Protein AF-A0A7W1FEJ4-F1 (afdb_monomer_lite)

Foldseek 3Di:
DVVVVVVVVVVVVVPDDPDDDDQVPDEAEAEALFDQCPVVDPCSVVVVVVVVVVVVVCVVVVGHYHYDHDPCVPRPDD

Radius of gyration: 18.48 Å; chains: 1; bounding box: 54×25×37 Å

Secondary structure (DSSP, 8-state):
-HHHHHHHHHHHHHTS-SSPPPGGG--EEEE---GGGGTT-TTHHHHHHHHHHHHHHHHHTT--EEEE-S-HHHH---

Structure (mmCIF, N/CA/C/O backbone):
data_AF-A0A7W1FEJ4-F1
#
_entry.id   AF-A0A7W1FEJ4-F1
#
loop_
_atom_site.group_PDB
_atom_site.id
_atom_site.type_symbol
_atom_site.label_atom_id
_atom_site.label_alt_id
_atom_site.label_comp_id
_atom_site.label_asym_id
_atom_site.label_entity_id
_atom_site.label_seq_id
_atom_site.pdbx_PDB_ins_code
_atom_site.Cartn_x
_atom_site.Cartn_y
_atom_site.Cartn_z
_atom_site.occupancy
_atom_site.B_iso_or_equiv
_atom_site.auth_seq_id
_atom_site.auth_comp_id
_atom_site.auth_asym_id
_atom_site.auth_atom_id
_atom_site.pdbx_PDB_model_num
ATOM 1 N N . MET A 1 1 ? -38.865 -11.466 18.921 1.00 61.91 1 MET A N 1
ATOM 2 C CA . MET A 1 1 ? -38.212 -10.626 17.886 1.00 61.91 1 MET A CA 1
ATOM 3 C C . MET A 1 1 ? -36.776 -10.249 18.258 1.00 61.91 1 MET A C 1
ATOM 5 O O . MET A 1 1 ? -35.910 -10.233 17.397 1.00 61.91 1 MET A O 1
ATOM 9 N N . GLU A 1 2 ? -36.497 -9.991 19.535 1.00 70.81 2 GLU A N 1
ATOM 10 C CA . GLU A 1 2 ? -35.170 -9.594 20.032 1.00 70.81 2 GLU A CA 1
ATOM 11 C C . GLU A 1 2 ? -34.146 -10.745 20.060 1.00 70.81 2 GLU A C 1
ATOM 13 O O . GLU A 1 2 ? -33.005 -10.585 19.634 1.00 70.81 2 GLU A O 1
ATOM 18 N N . GLN A 1 3 ? -34.593 -11.952 20.420 1.00 70.38 3 GLN A N 1
ATOM 19 C CA . GLN A 1 3 ? -33.738 -13.143 20.454 1.00 70.38 3 GLN A CA 1
ATOM 20 C C . GLN A 1 3 ? -33.215 -13.558 19.069 1.00 70.38 3 GLN A C 1
ATOM 22 O O . GLN A 1 3 ? -32.072 -13.995 18.946 1.00 70.38 3 GLN A O 1
ATOM 27 N N . SER A 1 4 ? -33.997 -13.359 17.997 1.00 71.44 4 SER A N 1
ATOM 28 C CA . SER A 1 4 ? -33.512 -13.650 16.641 1.00 71.44 4 SER A CA 1
ATOM 29 C C . SER A 1 4 ? -32.503 -12.609 16.150 1.00 71.44 4 SER A C 1
ATOM 31 O O . SER A 1 4 ? -31.567 -12.974 15.444 1.00 71.44 4 SER A O 1
ATOM 33 N N . LYS A 1 5 ? -32.608 -11.339 16.580 1.00 74.00 5 LYS A N 1
ATOM 34 C CA . LYS A 1 5 ? -31.585 -10.309 16.315 1.00 74.00 5 LYS A CA 1
ATOM 35 C C . LYS A 1 5 ? -30.261 -10.640 17.004 1.00 74.00 5 LYS A C 1
ATOM 37 O O . LYS A 1 5 ? -29.216 -10.562 16.360 1.00 74.00 5 LYS A O 1
ATOM 42 N N . ILE A 1 6 ? -30.304 -11.062 18.270 1.00 72.06 6 ILE A N 1
ATOM 43 C CA . ILE A 1 6 ? -29.111 -11.462 19.035 1.00 72.06 6 ILE A CA 1
ATOM 44 C C . ILE A 1 6 ? -28.451 -12.693 18.402 1.00 72.06 6 ILE A C 1
ATOM 46 O O . ILE A 1 6 ? -27.234 -12.716 18.219 1.00 72.06 6 ILE A O 1
ATOM 50 N N . GLN A 1 7 ? -29.242 -13.690 18.000 1.00 70.56 7 GLN A N 1
ATOM 51 C CA . GLN A 1 7 ? -28.723 -14.886 17.337 1.00 70.56 7 GLN A CA 1
ATOM 52 C C . GLN A 1 7 ? -28.097 -14.564 15.971 1.00 70.56 7 GLN A C 1
ATOM 54 O O . GLN A 1 7 ? -27.033 -15.087 15.635 1.00 70.56 7 GLN A O 1
ATOM 59 N N . ASN A 1 8 ? -28.711 -13.659 15.205 1.00 69.19 8 ASN A N 1
ATOM 60 C CA . ASN A 1 8 ? -28.201 -13.239 13.903 1.00 69.19 8 ASN A CA 1
ATOM 61 C C . ASN A 1 8 ? -26.892 -12.441 14.045 1.00 69.19 8 ASN A C 1
ATOM 63 O O . ASN A 1 8 ? -25.938 -12.693 13.309 1.00 69.19 8 ASN A O 1
ATOM 67 N N . LEU A 1 9 ? -26.793 -11.570 15.058 1.00 68.94 9 LEU A N 1
ATOM 68 C CA . LEU A 1 9 ? -25.563 -10.846 15.391 1.00 68.94 9 LEU A CA 1
ATOM 69 C C . LEU A 1 9 ? -24.435 -11.804 15.804 1.00 68.94 9 LEU A C 1
ATOM 71 O O . LEU A 1 9 ? -23.324 -11.693 15.292 1.00 68.94 9 LEU A O 1
ATOM 75 N N . LYS A 1 10 ? -24.729 -12.800 16.651 1.00 63.38 10 LYS A N 1
ATOM 76 C CA . LYS A 1 10 ? -23.772 -13.856 17.028 1.00 63.38 10 LYS A CA 1
ATOM 77 C C . LYS A 1 10 ? -23.306 -14.676 15.822 1.00 63.38 10 LYS A C 1
ATOM 79 O O . LYS A 1 10 ? 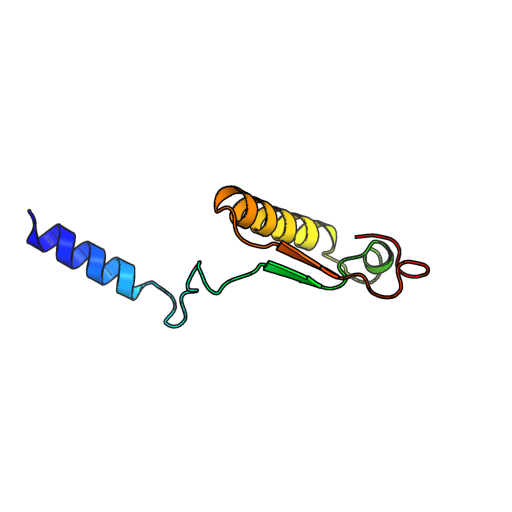-22.125 -15.002 15.738 1.00 63.38 10 LYS A O 1
ATOM 84 N N . SER A 1 11 ? -24.192 -14.971 14.868 1.00 65.88 11 SER A N 1
ATOM 85 C CA . SER A 1 11 ? -23.822 -15.663 13.623 1.00 65.88 11 SER A CA 1
ATOM 86 C C . SER A 1 11 ? -22.930 -14.804 12.717 1.00 65.88 11 SER A C 1
ATOM 88 O O . SER A 1 11 ? -21.951 -15.305 12.173 1.00 65.88 11 SER A O 1
ATOM 90 N N . LYS A 1 12 ? -23.197 -13.491 12.639 1.00 60.91 12 LYS A N 1
ATOM 91 C CA . LYS A 1 12 ? -22.370 -12.521 11.909 1.00 60.91 12 LYS A CA 1
ATOM 92 C C . LYS A 1 12 ? -20.977 -12.402 12.517 1.00 60.91 12 LYS A C 1
ATOM 94 O O . LYS A 1 12 ? -20.001 -12.400 11.779 1.00 60.91 12 LYS A O 1
ATOM 99 N N . ILE A 1 13 ? -20.884 -12.382 13.849 1.00 62.56 13 ILE A N 1
ATOM 100 C CA . ILE A 1 13 ? -19.610 -12.408 14.582 1.00 62.56 13 ILE A CA 1
ATOM 101 C C . ILE A 1 13 ? -18.850 -13.714 14.309 1.00 62.56 13 ILE A C 1
ATOM 103 O O . ILE A 1 13 ? -17.634 -13.688 14.159 1.00 62.56 13 ILE A O 1
ATOM 107 N N . LYS A 1 14 ? -19.554 -14.843 14.153 1.00 60.94 14 LYS A N 1
ATOM 108 C CA . LYS A 1 14 ? -18.961 -16.148 13.813 1.00 60.94 14 LYS A CA 1
ATOM 109 C C . LYS A 1 14 ? -18.387 -16.218 12.384 1.00 60.94 14 LYS A C 1
ATOM 111 O O . LYS A 1 14 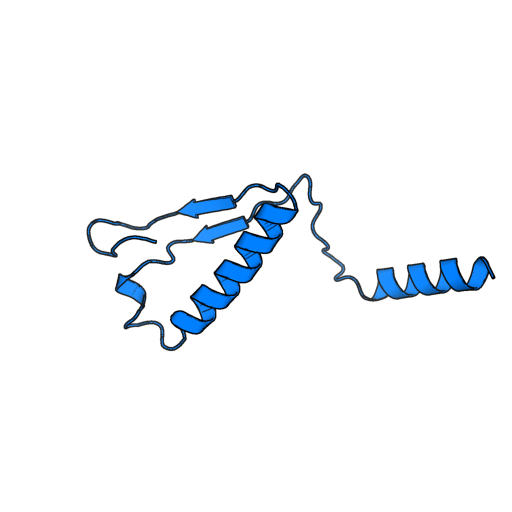? -17.572 -17.093 12.120 1.00 60.94 14 LYS A O 1
ATOM 116 N N . MET A 1 15 ? -18.790 -15.316 11.482 1.00 71.00 15 MET A N 1
ATOM 117 C CA . MET A 1 15 ? -18.212 -15.179 10.132 1.00 71.00 15 MET A CA 1
ATOM 118 C C . MET A 1 15 ? -17.007 -14.232 10.079 1.00 71.00 15 MET A C 1
ATOM 120 O O . MET A 1 15 ? -16.329 -14.165 9.054 1.00 71.00 15 MET A O 1
ATOM 124 N N . LEU A 1 16 ? -16.746 -13.471 11.144 1.00 75.62 16 LEU A N 1
ATOM 125 C CA . LEU A 1 16 ? -15.581 -12.599 11.190 1.00 75.62 16 LEU A CA 1
ATOM 126 C C . LEU A 1 16 ? -14.332 -13.458 11.348 1.00 75.62 16 LEU A C 1
ATOM 128 O O . LEU A 1 16 ? -14.296 -14.407 12.131 1.00 75.62 16 LEU A O 1
ATOM 132 N N . HIS A 1 17 ? -13.294 -13.107 10.595 1.00 83.44 17 HIS A N 1
ATOM 133 C CA . HIS A 1 17 ? -11.988 -13.716 10.775 1.00 83.44 17 HIS A CA 1
ATOM 134 C C . HIS A 1 17 ? -11.555 -13.537 12.246 1.00 83.44 17 HIS A C 1
ATOM 136 O O . HIS A 1 17 ? -11.709 -12.436 12.783 1.00 83.44 17 HIS A O 1
ATOM 142 N N . PRO A 1 18 ? -10.989 -14.566 12.909 1.00 84.31 18 PRO A N 1
ATOM 143 C CA . PRO A 1 18 ? -10.629 -14.510 14.332 1.00 84.31 18 PRO A CA 1
ATOM 144 C C . PRO A 1 18 ? -9.638 -13.387 14.674 1.00 84.31 18 PRO A C 1
ATOM 146 O O . PRO A 1 18 ? -9.512 -13.000 15.831 1.00 84.31 18 PRO A O 1
ATOM 149 N N . LYS A 1 19 ? -8.947 -12.848 13.664 1.00 86.31 19 LYS A N 1
ATOM 150 C CA . LYS A 1 19 ? -8.112 -11.647 13.756 1.00 86.31 19 LYS A CA 1
ATOM 151 C C . LYS A 1 19 ? -8.754 -10.495 12.988 1.00 86.31 19 LYS A C 1
ATOM 153 O O . LYS A 1 19 ? -8.271 -10.129 11.918 1.00 86.31 19 LYS A O 1
ATOM 158 N N . ILE A 1 20 ? -9.873 -9.983 13.485 1.00 91.06 20 ILE A N 1
ATOM 159 C CA . ILE A 1 20 ? -10.429 -8.725 12.984 1.00 91.06 20 ILE A CA 1
ATOM 160 C C . ILE A 1 20 ? -9.537 -7.561 13.432 1.00 91.06 20 ILE A C 1
ATOM 162 O O . ILE A 1 20 ? -9.000 -7.584 14.539 1.00 91.06 20 ILE A O 1
ATOM 166 N N . LEU A 1 21 ? -9.344 -6.568 12.565 1.00 91.75 21 LEU A N 1
ATOM 167 C CA . LEU A 1 21 ? -8.520 -5.403 12.882 1.00 91.75 21 LEU A CA 1
ATOM 168 C C . LEU A 1 21 ? -9.272 -4.444 13.813 1.00 91.75 21 LEU A C 1
ATOM 170 O O . LEU A 1 21 ? -10.440 -4.130 13.581 1.00 91.75 21 LEU A O 1
ATOM 174 N N . ASP A 1 22 ? -8.579 -3.958 14.841 1.00 93.12 22 ASP A N 1
ATOM 175 C CA . ASP A 1 22 ? -9.011 -2.814 15.642 1.00 93.12 22 ASP A CA 1
ATOM 176 C C . ASP A 1 22 ? -8.693 -1.535 14.861 1.00 93.12 22 ASP A C 1
ATOM 178 O O . ASP A 1 22 ? -7.530 -1.268 14.552 1.00 93.12 22 ASP A O 1
ATOM 182 N N . LYS A 1 23 ? -9.727 -0.757 14.519 1.00 93.06 23 LYS A N 1
ATOM 183 C CA . LYS A 1 23 ? -9.583 0.441 13.681 1.00 93.06 23 LYS A CA 1
ATOM 184 C C . LYS A 1 23 ? -8.659 1.488 14.305 1.00 93.06 23 LYS A C 1
ATOM 186 O O . LYS A 1 23 ? -7.953 2.165 13.573 1.00 93.06 23 LYS A O 1
ATOM 191 N N . GLU A 1 24 ? -8.611 1.571 15.636 1.00 94.88 24 GLU A N 1
ATOM 192 C CA . GLU A 1 24 ? -7.758 2.530 16.357 1.00 94.88 24 GLU A CA 1
ATOM 193 C C . GLU A 1 24 ? -6.281 2.100 16.383 1.00 94.88 24 GLU A C 1
ATOM 195 O O . GLU A 1 24 ? -5.411 2.855 16.812 1.00 94.88 24 GLU A O 1
ATOM 200 N N . LYS A 1 25 ? -5.984 0.872 15.937 1.00 95.88 25 LYS A N 1
ATOM 201 C CA . LYS A 1 25 ? -4.638 0.276 15.923 1.00 95.88 25 LYS A CA 1
ATOM 202 C C . LYS A 1 25 ? -4.226 -0.196 14.530 1.00 95.88 25 LYS A C 1
ATOM 204 O O . LYS A 1 25 ? -3.298 -0.994 14.402 1.00 95.88 25 LYS A O 1
ATOM 209 N N . ALA A 1 26 ? -4.926 0.258 13.493 1.00 96.75 26 ALA A N 1
ATOM 210 C CA . ALA A 1 26 ? -4.701 -0.151 12.116 1.00 96.75 26 ALA A CA 1
ATOM 211 C C . ALA A 1 26 ? -4.220 1.024 11.257 1.00 96.75 26 ALA A C 1
ATOM 213 O O . ALA A 1 26 ? -4.669 2.157 11.407 1.00 96.75 26 ALA A O 1
ATOM 214 N N . ALA A 1 27 ? -3.339 0.719 10.309 1.00 98.00 27 ALA A N 1
A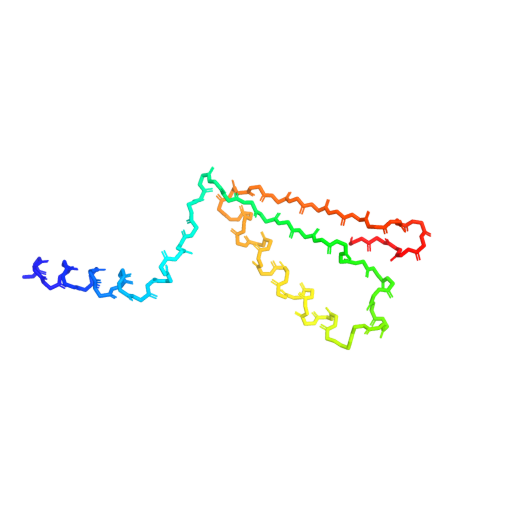TOM 215 C CA . ALA A 1 27 ? -2.904 1.618 9.248 1.00 98.00 27 ALA A CA 1
ATOM 216 C C . ALA A 1 27 ? -2.770 0.822 7.944 1.00 98.00 27 ALA A C 1
ATOM 218 O O . ALA A 1 27 ? -2.481 -0.379 7.974 1.00 98.00 27 ALA A O 1
ATOM 219 N N . LEU A 1 28 ? -2.973 1.485 6.807 1.00 98.50 28 LEU A N 1
ATOM 220 C CA . LEU A 1 28 ? -2.668 0.925 5.493 1.00 98.50 28 LEU A CA 1
ATOM 221 C C . LEU A 1 28 ? -1.250 1.338 5.114 1.00 98.50 28 LEU A C 1
ATOM 223 O O . LEU A 1 28 ? -0.957 2.528 5.072 1.00 98.50 28 LEU A O 1
ATOM 227 N N . VAL A 1 29 ? -0.389 0.370 4.805 1.00 98.50 29 VAL A N 1
ATOM 228 C CA . VAL A 1 29 ? 0.956 0.635 4.284 1.00 98.50 29 VAL A CA 1
ATOM 229 C C . VAL A 1 29 ? 1.030 0.137 2.845 1.00 98.50 29 VAL A C 1
ATOM 231 O O . VAL A 1 29 ? 0.823 -1.049 2.590 1.00 98.50 29 VAL A O 1
ATOM 234 N N . ILE A 1 30 ? 1.304 1.043 1.909 1.00 98.31 30 ILE A N 1
ATOM 235 C CA . ILE A 1 30 ? 1.574 0.726 0.504 1.00 98.31 30 ILE A CA 1
ATOM 236 C C . ILE A 1 30 ? 3.087 0.704 0.344 1.00 98.31 30 ILE A C 1
ATOM 238 O O . ILE A 1 30 ? 3.738 1.741 0.459 1.00 98.31 30 ILE A O 1
ATOM 242 N N . VAL A 1 31 ? 3.626 -0.493 0.128 1.00 98.19 31 VAL A N 1
ATOM 243 C CA . VAL A 1 31 ? 5.068 -0.724 0.091 1.00 98.19 31 VAL A CA 1
ATOM 244 C C . VAL A 1 31 ? 5.540 -0.747 -1.355 1.00 98.19 31 VAL A C 1
ATOM 246 O O . VAL A 1 31 ? 5.185 -1.662 -2.095 1.00 98.19 31 VAL A O 1
ATOM 249 N N . ASP A 1 32 ? 6.323 0.262 -1.731 1.00 97.31 32 ASP A N 1
ATOM 250 C CA . ASP A 1 32 ? 7.157 0.308 -2.936 1.00 97.31 32 ASP A CA 1
ATOM 251 C C . ASP A 1 32 ? 6.411 -0.073 -4.229 1.00 97.31 32 ASP A C 1
ATOM 253 O O . ASP A 1 32 ? 6.920 -0.794 -5.082 1.00 97.31 32 ASP A O 1
ATOM 257 N N . PHE A 1 33 ? 5.171 0.390 -4.402 1.00 97.94 33 PHE A N 1
ATOM 258 C CA . PHE A 1 33 ? 4.382 0.086 -5.599 1.00 97.94 33 PHE A CA 1
ATOM 259 C C . PHE A 1 33 ? 4.632 1.124 -6.702 1.00 97.94 33 PHE A C 1
ATOM 261 O O . PHE A 1 33 ? 3.838 2.034 -6.903 1.00 97.94 33 PHE A O 1
ATOM 268 N N . GLN A 1 34 ? 5.759 0.991 -7.403 1.00 98.19 34 GLN A N 1
ATOM 269 C CA . GLN A 1 34 ? 6.295 2.021 -8.304 1.00 98.19 34 GLN A CA 1
ATOM 270 C C . GLN A 1 34 ? 6.263 1.659 -9.799 1.00 98.19 34 GLN A C 1
ATOM 272 O O . GLN A 1 34 ? 6.152 0.496 -10.195 1.00 98.19 34 GLN A O 1
ATOM 277 N N . GLU A 1 35 ? 6.411 2.680 -10.648 1.00 97.50 35 GLU A N 1
ATOM 278 C CA . GLU A 1 35 ? 6.309 2.596 -12.113 1.00 97.50 35 GLU A CA 1
ATOM 279 C C . GLU A 1 35 ? 7.201 1.540 -12.774 1.00 97.50 35 GLU A C 1
ATOM 281 O O . GLU A 1 35 ? 6.756 0.870 -13.712 1.00 97.50 35 GLU A O 1
ATOM 286 N N . ALA A 1 36 ? 8.441 1.368 -12.303 1.00 97.31 36 ALA A N 1
ATOM 287 C CA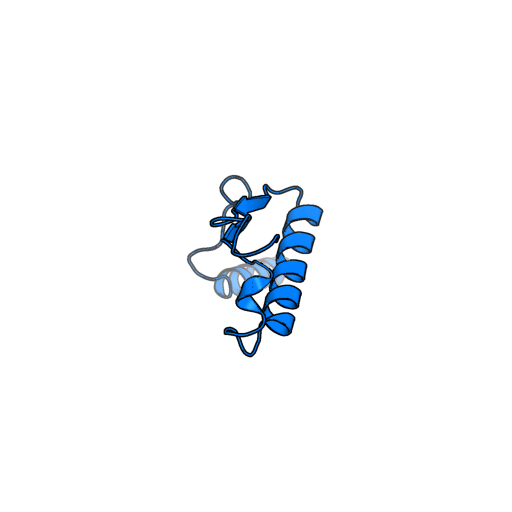 . ALA A 1 36 ? 9.378 0.406 -12.883 1.00 97.31 36 ALA A CA 1
ATOM 288 C C . ALA A 1 36 ? 8.887 -1.045 -12.769 1.00 97.31 36 ALA A C 1
ATOM 290 O O . ALA A 1 36 ? 9.315 -1.902 -13.543 1.00 97.31 36 ALA A O 1
ATOM 291 N N . PHE A 1 37 ? 7.947 -1.328 -11.861 1.00 97.00 37 PHE A N 1
ATOM 292 C CA . PHE A 1 37 ? 7.385 -2.663 -11.692 1.00 97.00 37 PHE A CA 1
ATOM 293 C C . PHE A 1 37 ? 6.287 -3.015 -12.699 1.00 97.00 37 PHE A C 1
ATOM 295 O O . PHE A 1 37 ? 5.878 -4.173 -12.754 1.00 97.00 37 PHE A O 1
ATOM 302 N N . ARG A 1 38 ? 5.853 -2.077 -13.554 1.00 96.19 38 ARG A N 1
ATOM 303 C CA . ARG A 1 38 ? 4.856 -2.351 -14.606 1.00 96.19 38 ARG A CA 1
ATOM 304 C C . ARG A 1 38 ? 5.263 -3.469 -15.564 1.00 96.19 38 ARG A C 1
ATOM 306 O O . ARG A 1 38 ? 4.395 -4.178 -16.052 1.00 96.19 38 ARG A O 1
ATOM 313 N N . SER A 1 39 ? 6.560 -3.596 -15.846 1.00 95.38 39 SER A N 1
ATOM 314 C CA . SER A 1 39 ? 7.100 -4.627 -16.738 1.00 95.38 39 SER A CA 1
ATOM 315 C C . SER A 1 39 ? 7.254 -5.995 -16.048 1.00 95.38 39 SER A C 1
ATOM 317 O O . SER A 1 39 ? 6.705 -6.971 -16.552 1.00 95.38 39 SER A O 1
ATOM 319 N N . PRO A 1 40 ? 7.934 -6.111 -14.887 1.00 96.56 40 PRO A N 1
ATOM 320 C CA . PRO A 1 40 ? 8.125 -7.408 -14.230 1.00 96.56 40 PRO A CA 1
ATOM 321 C C . PRO A 1 40 ? 6.878 -7.960 -13.514 1.00 96.56 40 PRO A C 1
ATOM 323 O O . PRO A 1 40 ? 6.863 -9.141 -13.172 1.00 96.56 40 PRO A O 1
ATOM 326 N N . ILE A 1 41 ? 5.844 -7.147 -13.257 1.00 95.69 41 ILE A N 1
ATOM 327 C CA . ILE A 1 41 ? 4.597 -7.586 -12.615 1.00 95.69 41 ILE A CA 1
ATOM 328 C C . ILE A 1 41 ? 3.479 -7.673 -13.657 1.00 95.69 41 ILE A C 1
ATOM 330 O O . ILE A 1 41 ? 2.873 -6.665 -14.015 1.00 95.69 41 ILE A O 1
ATOM 334 N N . ASN A 1 42 ? 3.142 -8.895 -14.075 1.00 96.50 42 ASN A N 1
ATOM 335 C CA . ASN A 1 42 ? 2.107 -9.149 -15.088 1.00 96.50 42 ASN A CA 1
ATOM 336 C C . ASN A 1 42 ? 0.746 -8.504 -14.750 1.00 96.50 42 ASN A C 1
ATOM 338 O O . ASN A 1 42 ? 0.104 -7.913 -15.613 1.00 96.50 42 ASN A O 1
ATOM 342 N N . ASP A 1 43 ? 0.332 -8.554 -13.480 1.00 96.94 43 ASP A N 1
ATOM 343 C CA . ASP A 1 43 ? -0.981 -8.069 -13.031 1.00 96.94 43 ASP A CA 1
ATOM 344 C C . ASP A 1 43 ? -0.938 -6.656 -12.422 1.00 96.94 43 ASP A C 1
ATOM 346 O O . ASP A 1 43 ? -1.806 -6.290 -11.622 1.00 96.94 43 ASP A O 1
ATOM 350 N N . PHE A 1 44 ? 0.060 -5.837 -12.779 1.00 97.38 44 PHE A N 1
ATOM 351 C CA . PHE A 1 44 ? 0.299 -4.527 -12.159 1.00 97.38 44 PHE A CA 1
ATOM 352 C C . PHE A 1 44 ? -0.966 -3.657 -12.105 1.00 97.38 44 PHE A C 1
ATOM 354 O O . PHE A 1 44 ? -1.328 -3.143 -11.048 1.00 97.38 44 PHE A O 1
ATOM 361 N N . ALA A 1 45 ? -1.694 -3.533 -13.219 1.00 97.06 45 ALA A N 1
ATOM 362 C CA . ALA A 1 45 ? -2.910 -2.719 -13.279 1.00 97.06 45 ALA A CA 1
ATOM 363 C C . ALA A 1 45 ? -4.027 -3.249 -12.360 1.00 97.06 45 ALA A C 1
ATOM 365 O O . ALA A 1 45 ? -4.757 -2.472 -11.736 1.00 97.06 45 ALA A O 1
ATOM 366 N N . GLN A 1 46 ? -4.152 -4.573 -12.237 1.00 98.31 46 GLN A N 1
ATOM 367 C CA . GLN A 1 46 ? -5.140 -5.172 -11.347 1.00 98.31 46 GLN A CA 1
ATOM 368 C C . GLN A 1 46 ? -4.760 -4.955 -9.877 1.00 98.31 46 GLN A C 1
ATOM 370 O O . GLN A 1 46 ? -5.630 -4.635 -9.064 1.00 98.31 46 GLN A O 1
ATOM 375 N N . ILE A 1 47 ? -3.475 -5.071 -9.537 1.00 98.00 47 ILE A N 1
ATOM 376 C CA . ILE A 1 47 ? -2.967 -4.776 -8.193 1.00 98.00 47 ILE A CA 1
ATOM 377 C C . ILE A 1 47 ? -3.193 -3.297 -7.855 1.00 98.00 47 ILE A C 1
ATOM 379 O O . ILE A 1 47 ? -3.759 -3.007 -6.803 1.00 98.00 47 ILE A O 1
ATOM 383 N N . ALA A 1 48 ? -2.878 -2.377 -8.771 1.00 97.94 48 ALA A N 1
ATOM 384 C CA . ALA A 1 48 ? -3.132 -0.943 -8.609 1.00 97.94 48 ALA A CA 1
ATOM 385 C C . ALA A 1 48 ? -4.617 -0.651 -8.317 1.00 97.94 48 ALA A C 1
ATOM 387 O O . ALA A 1 48 ? -4.949 0.115 -7.410 1.00 97.94 48 ALA A O 1
ATOM 388 N N . SER A 1 49 ? -5.529 -1.318 -9.034 1.00 98.38 49 SER A N 1
ATOM 389 C CA . SER A 1 49 ? -6.974 -1.203 -8.799 1.00 98.38 49 SER A CA 1
ATOM 390 C C . SER A 1 49 ? -7.378 -1.679 -7.395 1.00 98.38 49 SER A C 1
ATOM 392 O O . SER A 1 49 ? -8.142 -1.005 -6.699 1.00 98.38 49 SER A O 1
ATOM 394 N N . ARG A 1 50 ? -6.816 -2.799 -6.923 1.00 98.38 50 ARG A N 1
ATOM 395 C CA . ARG A 1 50 ? -7.066 -3.323 -5.567 1.00 98.38 50 ARG A CA 1
ATOM 396 C C . ARG A 1 50 ? -6.499 -2.408 -4.480 1.00 98.38 50 ARG A C 1
ATOM 398 O O . ARG A 1 50 ? -7.193 -2.149 -3.497 1.00 98.38 50 ARG A O 1
ATOM 405 N N . ILE A 1 51 ? -5.295 -1.866 -4.678 1.00 98.31 51 ILE A N 1
ATOM 406 C CA . ILE A 1 51 ? -4.701 -0.856 -3.790 1.00 98.31 51 ILE A CA 1
ATOM 407 C C . ILE A 1 51 ? -5.623 0.366 -3.710 1.00 98.31 51 ILE A C 1
ATOM 409 O O . ILE A 1 51 ? -5.950 0.813 -2.614 1.00 98.31 51 ILE A O 1
ATOM 413 N N . SER A 1 52 ? -6.134 0.849 -4.847 1.00 98.31 52 SER A N 1
ATOM 414 C CA . SER A 1 52 ? -7.072 1.979 -4.890 1.00 98.31 52 SER A CA 1
ATOM 415 C C . SER A 1 52 ? -8.356 1.718 -4.089 1.00 98.31 52 SER A C 1
ATOM 417 O O . SER A 1 52 ? -8.854 2.614 -3.407 1.00 98.31 52 SER A O 1
ATOM 419 N N . ILE A 1 53 ? -8.891 0.490 -4.108 1.00 98.62 53 ILE A N 1
ATOM 420 C CA . ILE A 1 53 ? -10.038 0.110 -3.265 1.00 98.62 53 ILE A CA 1
ATOM 421 C C . ILE A 1 53 ? -9.682 0.221 -1.776 1.00 98.62 53 ILE A C 1
ATOM 423 O O . ILE A 1 53 ? -10.450 0.821 -1.022 1.00 98.62 53 ILE A O 1
ATOM 427 N N . ALA A 1 54 ? -8.526 -0.304 -1.358 1.00 98.31 54 ALA A N 1
ATOM 428 C CA . ALA A 1 54 ? -8.077 -0.221 0.032 1.00 98.31 54 ALA A CA 1
ATOM 429 C C . ALA A 1 54 ? -7.861 1.236 0.479 1.00 98.31 54 ALA A C 1
ATOM 431 O O . ALA A 1 54 ? -8.362 1.627 1.533 1.00 98.31 54 ALA A O 1
ATOM 432 N N . VAL A 1 55 ? -7.204 2.053 -0.353 1.00 98.50 55 VAL A N 1
ATOM 433 C CA . VAL A 1 55 ? -6.991 3.491 -0.111 1.00 98.50 55 VAL A CA 1
ATOM 434 C C . VAL A 1 55 ? -8.316 4.210 0.101 1.00 98.50 55 VAL A C 1
ATOM 436 O O . VAL A 1 55 ? -8.482 4.888 1.111 1.00 98.50 55 VAL A O 1
ATOM 439 N N . ARG A 1 56 ? -9.288 4.014 -0.800 1.00 98.62 56 ARG A N 1
ATOM 440 C CA . ARG A 1 56 ? -10.616 4.630 -0.665 1.00 98.62 56 ARG A CA 1
ATOM 441 C C . ARG A 1 56 ? -11.312 4.204 0.626 1.00 98.62 56 ARG A C 1
ATOM 443 O O . ARG A 1 56 ? -11.905 5.042 1.296 1.00 98.62 56 ARG A O 1
ATOM 450 N N . GLY A 1 57 ? -11.214 2.928 0.999 1.00 98.12 57 GLY A N 1
ATOM 451 C CA . GLY A 1 57 ? -11.761 2.430 2.262 1.00 98.12 57 GLY A CA 1
ATOM 452 C C . GLY A 1 57 ? -11.151 3.125 3.481 1.00 98.12 57 GLY A C 1
ATOM 453 O O . GLY A 1 57 ? -11.884 3.601 4.345 1.00 98.12 57 GLY A O 1
ATOM 454 N N . PHE A 1 58 ? -9.823 3.245 3.527 1.00 98.19 58 PHE A N 1
ATOM 455 C CA . PHE A 1 58 ? -9.123 3.924 4.621 1.00 98.19 58 PHE A CA 1
ATOM 456 C C . PHE A 1 58 ? -9.416 5.430 4.662 1.00 98.19 58 PHE A C 1
ATOM 458 O O . PHE A 1 58 ? -9.611 5.968 5.748 1.00 98.19 58 PHE A O 1
ATOM 465 N N . GLN A 1 59 ? -9.542 6.090 3.505 1.00 98.00 59 GLN A N 1
ATOM 466 C CA . GLN A 1 59 ? -9.953 7.496 3.419 1.00 98.00 59 GLN A CA 1
ATOM 4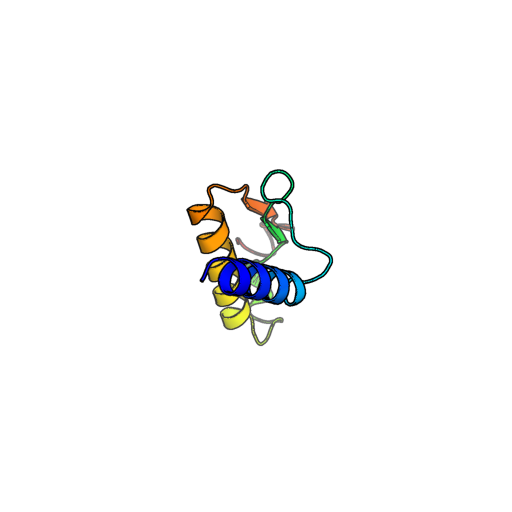67 C C . GLN A 1 59 ? -11.363 7.717 3.983 1.00 98.00 59 GLN A C 1
ATOM 469 O O . GLN A 1 59 ? -11.559 8.616 4.794 1.00 98.00 59 GLN A O 1
ATOM 474 N N . ILE A 1 60 ? -12.335 6.876 3.606 1.00 98.19 60 ILE A N 1
ATOM 475 C CA . ILE A 1 60 ? -13.717 6.952 4.116 1.00 98.19 60 ILE A CA 1
ATOM 476 C C . ILE A 1 60 ? -13.757 6.766 5.637 1.00 98.19 60 ILE A C 1
ATOM 478 O O . ILE A 1 60 ? -14.527 7.431 6.326 1.00 98.19 60 ILE A O 1
ATOM 482 N N . LEU A 1 61 ? -12.930 5.863 6.164 1.00 97.19 61 LEU A N 1
ATOM 483 C CA . LEU A 1 61 ? -12.847 5.578 7.596 1.00 97.19 61 LEU A CA 1
ATOM 484 C C . LEU A 1 61 ? -11.977 6.582 8.369 1.00 97.19 61 LEU A C 1
ATOM 486 O O . LEU A 1 61 ? -11.888 6.469 9.591 1.00 97.19 61 LEU A O 1
ATOM 490 N N . ASN A 1 62 ? -11.356 7.546 7.679 1.00 97.38 62 ASN A N 1
ATOM 491 C CA . ASN A 1 62 ? -10.395 8.497 8.236 1.00 97.38 62 ASN A CA 1
ATOM 492 C C . ASN A 1 62 ? -9.243 7.805 8.995 1.00 97.38 62 ASN A C 1
ATOM 494 O O . ASN A 1 62 ? -8.886 8.195 10.107 1.00 97.38 62 ASN A O 1
ATOM 498 N N . LEU A 1 63 ? -8.697 6.739 8.405 1.00 98.06 63 LEU A N 1
ATOM 499 C CA . LEU A 1 63 ? -7.604 5.947 8.971 1.00 98.06 63 LEU A CA 1
ATOM 500 C C . LEU A 1 63 ? -6.255 6.282 8.312 1.00 98.06 63 LEU A C 1
ATOM 502 O O . LEU A 1 63 ? -6.229 6.686 7.147 1.00 98.06 63 LEU A O 1
ATOM 506 N N . PRO A 1 64 ? -5.124 6.071 9.013 1.00 98.44 64 PRO A N 1
ATOM 507 C CA . PRO A 1 64 ? -3.801 6.373 8.476 1.00 98.44 64 PRO A CA 1
ATOM 508 C C . PRO A 1 64 ? -3.457 5.558 7.222 1.00 98.44 64 PRO A C 1
ATOM 510 O O . PRO A 1 64 ? -3.644 4.338 7.182 1.00 98.44 64 PRO A O 1
ATOM 513 N N . ILE A 1 65 ? -2.883 6.239 6.228 1.00 98.50 65 ILE A N 1
ATOM 514 C CA . ILE A 1 65 ? -2.314 5.644 5.015 1.00 98.50 65 ILE A CA 1
ATOM 515 C C . ILE A 1 65 ? -0.854 6.085 4.923 1.00 98.50 65 ILE A C 1
ATOM 517 O O . ILE A 1 65 ? -0.558 7.278 4.950 1.00 98.50 65 ILE A O 1
ATOM 521 N N . ILE A 1 66 ? 0.049 5.118 4.822 1.00 98.50 66 ILE A N 1
ATOM 522 C CA . ILE A 1 66 ? 1.495 5.307 4.731 1.00 98.50 66 ILE A CA 1
ATOM 523 C C . ILE A 1 66 ? 1.949 4.750 3.386 1.00 98.50 66 ILE A C 1
ATOM 525 O O . ILE A 1 66 ? 1.515 3.674 2.975 1.00 98.50 66 ILE A O 1
ATOM 529 N N . ILE A 1 67 ? 2.822 5.481 2.703 1.00 98.12 67 ILE A N 1
ATOM 530 C CA . ILE A 1 67 ? 3.379 5.086 1.409 1.00 98.12 67 ILE A CA 1
ATOM 531 C C . ILE A 1 67 ? 4.898 5.107 1.534 1.00 98.12 67 ILE A C 1
ATOM 533 O O . ILE A 1 67 ? 5.457 6.071 2.063 1.00 98.12 67 ILE A O 1
ATOM 537 N N . THR A 1 68 ? 5.554 4.055 1.056 1.00 98.31 68 THR A N 1
ATOM 538 C CA . THR A 1 68 ? 7.012 4.008 0.915 1.00 98.31 68 THR A CA 1
ATOM 539 C C . THR A 1 68 ? 7.391 3.936 -0.556 1.00 98.31 68 THR A C 1
ATOM 541 O O . THR A 1 68 ? 6.649 3.393 -1.373 1.00 98.31 68 THR A O 1
ATOM 544 N N . GLU A 1 69 ? 8.548 4.504 -0.888 1.00 98.38 69 GLU A N 1
ATOM 545 C CA . GLU A 1 69 ? 9.155 4.361 -2.205 1.00 98.38 69 GLU A CA 1
ATOM 546 C C . GLU A 1 69 ? 10.589 3.841 -2.044 1.00 98.38 69 GLU A C 1
ATOM 548 O O . GLU A 1 69 ? 11.400 4.448 -1.334 1.00 98.38 69 GLU A O 1
ATOM 553 N N . GLN A 1 70 ? 10.936 2.780 -2.770 1.00 97.81 70 GLN A N 1
ATOM 554 C CA . GLN A 1 70 ? 12.306 2.300 -2.882 1.00 97.81 70 GLN A CA 1
ATOM 555 C C . GLN A 1 70 ? 12.996 3.036 -4.030 1.00 97.81 70 GLN A C 1
ATOM 557 O O . GLN A 1 70 ? 12.491 3.082 -5.146 1.00 97.81 70 GLN A O 1
ATOM 562 N N . TYR A 1 71 ? 14.170 3.620 -3.769 1.00 97.69 71 TYR A N 1
ATOM 563 C CA . TYR A 1 71 ? 15.019 4.285 -4.771 1.00 97.69 71 TYR A CA 1
ATOM 564 C C . TYR A 1 71 ? 14.239 4.981 -5.922 1.00 97.69 71 TYR A C 1
ATOM 566 O O . TYR A 1 71 ? 14.366 4.588 -7.088 1.00 97.69 71 TYR A O 1
ATOM 574 N N . PRO A 1 72 ? 13.445 6.039 -5.640 1.00 97.62 72 PRO A N 1
ATOM 575 C CA . PRO A 1 72 ? 12.545 6.642 -6.636 1.00 97.62 72 PRO A CA 1
ATOM 576 C C . PRO A 1 72 ? 13.260 7.132 -7.898 1.00 97.62 72 PRO A C 1
ATOM 578 O O . PRO A 1 72 ? 12.678 7.211 -8.974 1.00 97.62 72 PRO A O 1
ATOM 581 N N . LYS A 1 73 ? 14.553 7.454 -7.766 1.00 97.62 73 LYS A N 1
ATOM 582 C CA . LYS A 1 73 ? 15.414 7.892 -8.868 1.00 97.62 73 LYS A CA 1
ATOM 583 C C . LYS A 1 73 ? 15.587 6.827 -9.958 1.00 97.62 73 LYS A C 1
ATOM 585 O O . LYS A 1 73 ? 15.800 7.207 -11.101 1.00 97.62 73 LYS A O 1
ATOM 590 N N . GLY A 1 74 ? 15.524 5.535 -9.621 1.00 96.88 74 GLY A N 1
ATOM 591 C CA . GLY A 1 74 ? 15.668 4.443 -10.594 1.00 96.88 74 GLY A CA 1
ATOM 592 C C . GLY A 1 74 ? 14.436 3.561 -10.757 1.00 96.88 74 GLY A C 1
ATOM 593 O O . GLY A 1 74 ? 14.318 2.900 -11.783 1.00 96.88 74 GLY A O 1
ATOM 594 N N . LEU A 1 75 ? 13.520 3.553 -9.784 1.00 97.25 75 LEU A N 1
ATOM 595 C CA . LEU A 1 75 ? 12.291 2.750 -9.844 1.00 97.25 75 LEU A CA 1
ATOM 596 C C . LEU A 1 75 ? 11.043 3.560 -10.229 1.00 97.25 75 LEU A C 1
ATOM 598 O O . LEU A 1 75 ? 9.965 2.993 -10.401 1.00 97.25 75 LEU A O 1
ATOM 602 N N . GLY A 1 76 ? 11.187 4.873 -10.413 1.00 97.12 76 GLY A N 1
ATOM 603 C CA . GLY A 1 76 ? 10.070 5.770 -10.688 1.00 97.12 76 GLY A CA 1
ATOM 604 C C . GLY A 1 76 ? 9.263 6.094 -9.433 1.00 97.12 76 GLY A C 1
ATOM 605 O O . GLY A 1 76 ? 9.666 5.784 -8.309 1.00 97.12 76 GLY A O 1
ATOM 606 N N . LYS A 1 77 ? 8.132 6.770 -9.625 1.00 96.31 77 LYS A N 1
ATOM 607 C CA . LYS A 1 77 ? 7.232 7.175 -8.539 1.00 96.31 77 LYS A CA 1
ATOM 608 C C . LYS A 1 77 ? 6.165 6.124 -8.240 1.00 96.31 77 LYS A C 1
ATOM 610 O O . LYS A 1 77 ? 5.988 5.185 -9.013 1.00 96.31 77 LYS A O 1
ATOM 615 N N . THR A 1 78 ? 5.520 6.260 -7.087 1.00 93.31 78 THR A N 1
ATOM 616 C CA . THR A 1 78 ? 4.272 5.548 -6.763 1.00 93.31 78 THR A CA 1
ATOM 617 C C . THR A 1 78 ? 3.078 6.249 -7.396 1.00 93.31 78 THR A C 1
ATOM 619 O O . THR A 1 78 ? 3.003 7.493 -7.273 1.00 93.31 78 THR A O 1
#

Sequence (78 aa):
MEQSKIQNLKSKIKMLHPKILDKEKAALVIVD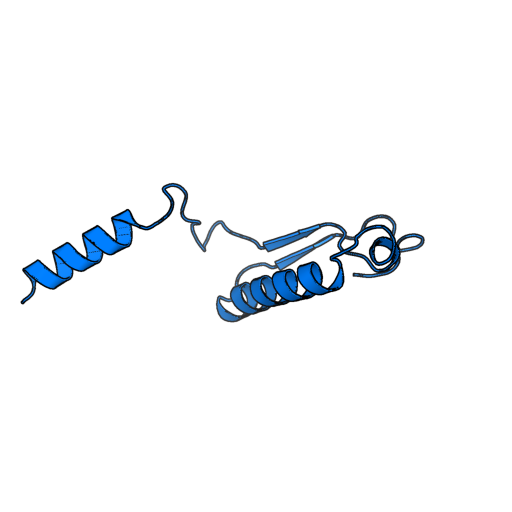FQEAFRSPINDFAQIASRISIAVRGFQILNLPIIITEQYPKGLGKT

pLDDT: mean 90.73, std 12.02, range [60.91, 98.62]